Protein AF-A0A967WUD6-F1 (afdb_monomer_lite)

Sequence (126 aa):
MIEAFEEEVAKRGLADQVDILTTGCHGFCERGPVVVIKPQGIFYERMQVKDVASVVEETLVKGTVVEHLLYKDPGTGEKIVHEHDVPFYKLQQREILSMNGLIDPTSIDDYIAVGGYGALVKALYE

Foldseek 3Di:
DLVLLVVLCVVVVNVVPDDDADFDDPPPVVFPPWDADPPVQFIFTPDDSVCSNVCCCACVPVVHDDQVRFDQDPVPRDGDGHPCPPCVNVVDDCPVPPCTPPARPPDPVRCVVVVHCVVVCVVVPD

pLDDT: mean 94.87, std 2.39, range [86.06, 98.31]

Radius of gyration: 16.69 Å; chains: 1; bounding box: 32×38×50 Å

Secondary structure (DSSP, 8-state):
-HHHHHHHHHHTT-TTT---------S-GGG-S-EEETTTTEEE-S--GGGHHHIIIIIIII----TTTBEE-TTT--EE-BGGGSHHHHT---STTTTTTTS-TT-HHHHHHTTTTHHHHHHHH-

Structure (mmCIF, N/CA/C/O backbone):
data_AF-A0A967WUD6-F1
#
_entry.id   AF-A0A967WUD6-F1
#
loop_
_atom_site.group_PDB
_atom_site.id
_atom_site.type_symbol
_atom_site.label_atom_id
_atom_site.label_alt_id
_atom_site.label_comp_id
_atom_site.label_asym_id
_atom_site.label_entity_id
_atom_site.label_seq_id
_atom_site.pdbx_PDB_ins_code
_atom_site.Cartn_x
_atom_site.Cartn_y
_atom_site.Cartn_z
_atom_site.occupancy
_atom_site.B_iso_or_equiv
_atom_site.auth_seq_id
_atom_site.auth_comp_id
_atom_site.auth_asym_id
_atom_site.auth_atom_id
_atom_site.pdbx_PDB_model_num
ATOM 1 N N . MET A 1 1 ? 2.189 -7.493 10.960 1.00 90.00 1 MET A N 1
ATOM 2 C CA . MET A 1 1 ? 1.292 -6.593 10.195 1.00 90.00 1 MET A CA 1
ATOM 3 C C . MET A 1 1 ? 0.421 -7.416 9.271 1.00 90.00 1 MET A C 1
ATOM 5 O O . MET A 1 1 ? -0.778 -7.388 9.470 1.00 90.00 1 MET A O 1
ATOM 9 N N . ILE A 1 2 ? 1.015 -8.175 8.342 1.00 93.06 2 ILE A N 1
ATOM 10 C CA . ILE A 1 2 ? 0.295 -9.097 7.445 1.00 93.06 2 ILE A CA 1
ATOM 11 C C . ILE A 1 2 ? -0.569 -10.077 8.247 1.00 93.06 2 ILE A C 1
ATOM 13 O O . ILE A 1 2 ? -1.783 -10.033 8.118 1.00 93.06 2 ILE A O 1
ATOM 17 N N . GLU A 1 3 ? 0.034 -10.813 9.186 1.00 95.38 3 GLU A N 1
ATOM 18 C CA . GLU A 1 3 ? -0.684 -11.747 10.075 1.00 95.38 3 GLU A CA 1
ATOM 19 C C . GLU A 1 3 ? -1.888 -11.098 10.781 1.00 95.38 3 GLU A C 1
ATOM 21 O O . GLU A 1 3 ? -2.959 -11.680 10.870 1.00 95.38 3 GLU A O 1
ATOM 26 N N . ALA A 1 4 ? -1.752 -9.845 11.229 1.00 96.25 4 ALA A N 1
ATOM 27 C CA . ALA A 1 4 ? -2.846 -9.135 11.891 1.00 96.25 4 ALA A CA 1
ATOM 28 C C . ALA A 1 4 ? -3.995 -8.792 10.928 1.00 96.25 4 ALA A C 1
ATOM 30 O O . ALA A 1 4 ? -5.152 -8.769 11.342 1.00 96.25 4 ALA A O 1
ATOM 31 N N . PHE A 1 5 ? -3.690 -8.507 9.657 1.00 96.31 5 PHE A N 1
ATOM 32 C CA . PHE A 1 5 ? -4.718 -8.339 8.631 1.00 96.31 5 PHE A CA 1
ATOM 33 C C . PHE A 1 5 ? -5.392 -9.675 8.320 1.00 96.31 5 PHE A C 1
ATOM 35 O O . PHE A 1 5 ? -6.616 -9.717 8.272 1.00 96.31 5 PHE A O 1
ATOM 42 N N . GLU A 1 6 ? -4.623 -10.755 8.167 1.00 95.62 6 GLU A N 1
ATOM 43 C CA . GLU A 1 6 ? -5.152 -12.101 7.906 1.00 95.62 6 GLU A CA 1
ATOM 44 C C . GLU A 1 6 ? -6.099 -12.553 9.023 1.00 95.62 6 GLU A C 1
ATOM 46 O O . GLU A 1 6 ? -7.230 -12.960 8.753 1.00 95.62 6 GLU A O 1
ATOM 51 N N . GLU A 1 7 ? -5.681 -12.409 10.284 1.00 96.19 7 GLU A N 1
ATOM 52 C CA . GLU A 1 7 ? -6.496 -12.740 11.453 1.00 96.19 7 GLU A CA 1
ATOM 53 C C . GLU A 1 7 ? -7.795 -11.927 11.501 1.00 96.19 7 GLU A C 1
ATOM 55 O O . GLU A 1 7 ? -8.871 -12.488 11.717 1.00 96.19 7 GLU A O 1
ATOM 60 N N . GLU A 1 8 ? -7.727 -10.610 11.291 1.00 96.06 8 GLU A N 1
ATOM 61 C CA . GLU A 1 8 ? -8.903 -9.745 11.408 1.00 96.06 8 GLU A CA 1
ATOM 62 C C . GLU A 1 8 ? -9.874 -9.922 10.226 1.00 96.06 8 GLU A C 1
ATOM 64 O O . GLU A 1 8 ? -11.092 -9.926 10.428 1.00 96.06 8 GLU A O 1
ATOM 69 N N . VAL A 1 9 ? -9.362 -10.137 9.009 1.00 95.56 9 VAL A N 1
ATOM 70 C CA . VAL A 1 9 ? -10.163 -10.477 7.819 1.00 95.56 9 VAL A CA 1
ATOM 71 C C . VAL A 1 9 ? -10.863 -11.825 8.014 1.00 95.56 9 VAL A C 1
ATOM 73 O O . VAL A 1 9 ? -12.075 -11.922 7.797 1.00 95.56 9 VAL A O 1
ATOM 76 N N . ALA A 1 10 ? -10.148 -12.847 8.496 1.00 95.19 10 ALA A N 1
ATOM 77 C CA . ALA A 1 10 ? -10.719 -14.164 8.774 1.00 95.19 10 ALA A CA 1
ATOM 78 C C . ALA A 1 10 ? -11.791 -14.102 9.871 1.00 95.19 10 ALA A C 1
ATOM 80 O O . ALA A 1 10 ? -12.898 -14.617 9.700 1.00 95.19 10 ALA A O 1
ATOM 81 N N . LYS A 1 11 ? -11.509 -13.401 10.974 1.00 95.31 11 LYS A N 1
ATOM 82 C CA . LYS A 1 11 ? -12.437 -13.211 12.101 1.00 95.31 11 LYS A CA 1
ATOM 83 C C . LYS A 1 11 ? -13.756 -12.555 11.689 1.00 95.31 11 LYS A C 1
ATOM 85 O O . LYS A 1 11 ? -14.785 -12.802 12.317 1.00 95.31 11 LYS A O 1
ATOM 90 N N . ARG A 1 12 ? -13.735 -11.724 10.648 1.00 92.94 12 ARG A N 1
ATOM 91 C CA . ARG A 1 12 ? -14.910 -11.017 10.118 1.00 92.94 12 ARG A CA 1
ATOM 92 C C . ARG A 1 12 ? -15.587 -11.732 8.952 1.00 92.94 12 ARG A C 1
ATOM 94 O O . ARG A 1 12 ? -16.571 -11.214 8.434 1.00 92.94 12 ARG A O 1
ATOM 101 N N . GLY A 1 13 ? -15.088 -12.900 8.543 1.00 94.00 13 GLY A N 1
ATOM 102 C CA . GLY A 1 13 ? -15.633 -13.647 7.408 1.00 94.00 13 GLY A CA 1
ATOM 103 C C . GLY A 1 13 ? -15.439 -12.936 6.067 1.00 94.00 13 GLY A C 1
ATOM 104 O O . GLY A 1 13 ? -16.268 -13.076 5.174 1.00 94.00 13 GLY A O 1
ATOM 105 N N . LEU A 1 14 ? -14.371 -12.144 5.934 1.00 93.81 14 LEU A N 1
ATOM 106 C CA . LEU A 1 14 ? -14.053 -11.380 4.722 1.00 93.81 14 LEU A CA 1
ATOM 107 C C . LEU A 1 14 ? -13.016 -12.075 3.825 1.00 93.81 14 LEU A C 1
ATOM 109 O O . LEU A 1 14 ? -12.648 -11.520 2.795 1.00 93.81 14 LEU A O 1
ATOM 113 N N . ALA A 1 15 ? -12.558 -13.274 4.195 1.00 92.12 15 ALA A N 1
ATOM 114 C CA . ALA A 1 15 ? -11.487 -13.988 3.497 1.00 92.12 15 ALA A CA 1
ATOM 115 C C . ALA A 1 15 ? -11.801 -14.306 2.022 1.00 92.12 15 ALA A C 1
ATOM 117 O O . ALA A 1 15 ? -10.885 -14.366 1.218 1.00 92.12 15 ALA A O 1
ATOM 118 N N . ASP A 1 16 ? -13.080 -14.446 1.652 1.00 93.00 16 ASP A N 1
ATOM 119 C CA . ASP A 1 16 ? -13.492 -14.682 0.256 1.00 93.00 16 ASP A CA 1
ATOM 120 C C . ASP A 1 16 ? -13.655 -13.382 -0.562 1.00 93.00 16 ASP A C 1
ATOM 122 O O . ASP A 1 16 ? -13.978 -13.425 -1.748 1.00 93.00 16 ASP A O 1
ATOM 126 N N . GLN A 1 17 ? -13.517 -12.215 0.075 1.00 92.31 17 GLN A N 1
ATOM 127 C CA . GLN A 1 17 ? -13.778 -10.898 -0.525 1.00 92.31 17 GLN A CA 1
ATOM 128 C C . GLN A 1 17 ? -12.547 -9.988 -0.544 1.00 92.31 17 GLN A C 1
ATOM 130 O O . GLN A 1 17 ? -12.509 -9.030 -1.316 1.00 92.31 17 GLN A O 1
ATOM 135 N N . VAL A 1 18 ? -11.579 -10.241 0.338 1.00 94.38 18 VAL A N 1
ATOM 136 C CA . VAL A 1 18 ? -10.408 -9.393 0.542 1.00 94.38 18 VAL A CA 1
ATOM 137 C C . VAL A 1 18 ? -9.153 -10.240 0.429 1.00 94.38 18 VAL A C 1
ATOM 139 O O . VAL A 1 18 ? -8.885 -11.070 1.295 1.00 94.38 18 VAL A O 1
ATOM 142 N N . ASP A 1 19 ? -8.353 -9.936 -0.586 1.00 93.06 19 ASP A N 1
ATOM 143 C CA . ASP A 1 19 ? -6.996 -10.451 -0.712 1.00 93.06 19 ASP A CA 1
ATOM 144 C C . ASP A 1 19 ? -5.993 -9.509 -0.042 1.00 93.06 19 ASP A C 1
ATOM 146 O O . ASP A 1 19 ? -6.108 -8.279 -0.102 1.00 93.06 19 ASP A O 1
ATOM 150 N N . ILE A 1 20 ? -4.973 -10.096 0.583 1.00 94.75 20 ILE A N 1
ATOM 151 C CA . ILE A 1 20 ? -3.860 -9.369 1.194 1.00 94.75 20 ILE A CA 1
ATOM 152 C C . ILE A 1 20 ? -2.622 -9.616 0.339 1.00 94.75 20 ILE A C 1
ATOM 154 O O . ILE A 1 20 ? -2.006 -10.676 0.398 1.00 94.75 20 ILE A O 1
ATOM 158 N N . LEU A 1 21 ? -2.249 -8.615 -0.455 1.00 93.56 21 LEU A N 1
ATOM 159 C CA . LEU A 1 21 ? -1.077 -8.684 -1.318 1.00 93.56 21 LEU A CA 1
ATOM 160 C C . LEU A 1 21 ? 0.146 -8.100 -0.608 1.00 93.56 21 LEU A C 1
ATOM 162 O O . LEU A 1 21 ? 0.169 -6.918 -0.254 1.00 93.56 21 LEU A O 1
ATOM 166 N N . THR A 1 22 ? 1.191 -8.910 -0.440 1.00 92.75 22 THR A N 1
ATOM 167 C CA . THR A 1 22 ? 2.492 -8.410 0.017 1.00 92.75 22 THR A CA 1
ATOM 168 C C . THR A 1 22 ? 3.303 -7.964 -1.188 1.00 92.75 22 THR A C 1
ATOM 170 O O . THR A 1 22 ? 3.758 -8.777 -1.984 1.00 92.75 22 THR A O 1
ATOM 173 N N . THR A 1 23 ? 3.493 -6.657 -1.327 1.00 91.56 23 THR A N 1
ATOM 174 C CA . THR A 1 23 ? 4.198 -6.076 -2.472 1.00 91.56 23 THR A CA 1
ATOM 175 C C . THR A 1 23 ? 5.640 -5.706 -2.135 1.00 91.56 23 THR A C 1
ATOM 177 O O . THR A 1 23 ? 6.074 -5.700 -0.980 1.00 91.56 23 THR A O 1
ATOM 180 N N . GLY A 1 24 ? 6.391 -5.306 -3.164 1.00 86.06 24 GLY A N 1
ATOM 181 C CA . GLY A 1 24 ? 7.655 -4.594 -2.986 1.00 86.06 24 GLY A CA 1
ATOM 182 C C . GLY A 1 24 ? 7.488 -3.193 -2.372 1.00 86.06 24 GLY A C 1
ATOM 183 O O . GLY A 1 24 ? 6.384 -2.699 -2.140 1.00 86.06 24 GLY A O 1
ATOM 184 N N . CYS A 1 25 ? 8.617 -2.521 -2.134 1.00 86.88 25 CYS A N 1
ATOM 185 C CA . CYS A 1 25 ? 8.645 -1.170 -1.571 1.00 86.88 25 CYS A CA 1
ATOM 186 C C . CYS A 1 25 ? 8.038 -0.129 -2.531 1.00 86.88 25 CYS A C 1
ATOM 188 O O . CYS A 1 25 ? 8.411 -0.059 -3.703 1.00 86.88 25 CYS A O 1
ATOM 190 N N . HIS A 1 26 ? 7.177 0.752 -2.013 1.00 90.38 26 HIS A N 1
ATOM 191 C CA . HIS A 1 26 ? 6.605 1.865 -2.786 1.00 90.38 26 HIS A CA 1
ATOM 192 C C . HIS A 1 26 ? 7.584 3.046 -2.950 1.00 90.38 26 HIS A C 1
ATOM 194 O O . HIS A 1 26 ? 7.327 3.961 -3.722 1.00 90.38 26 HIS A O 1
ATOM 200 N N . GLY A 1 27 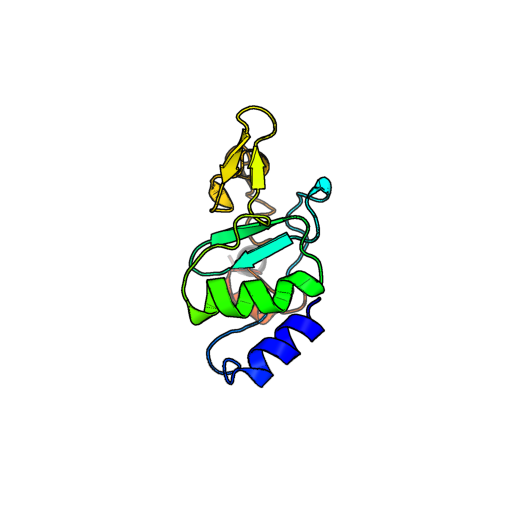? 8.716 3.043 -2.239 1.00 90.50 27 GLY A N 1
ATOM 201 C CA . GLY A 1 27 ? 9.756 4.076 -2.311 1.00 90.50 27 GLY A CA 1
ATOM 202 C C . GLY A 1 27 ? 9.619 5.198 -1.278 1.00 90.50 27 GLY A C 1
ATOM 203 O O . GLY A 1 27 ? 10.596 5.895 -1.015 1.00 90.50 27 GLY A O 1
ATOM 204 N N . PHE A 1 28 ? 8.462 5.346 -0.623 1.00 93.19 28 PHE A N 1
ATOM 205 C CA . PHE A 1 28 ? 8.250 6.377 0.398 1.00 93.19 28 PHE A CA 1
ATOM 206 C C . PHE A 1 28 ? 8.622 5.898 1.815 1.00 93.19 28 PHE A C 1
ATOM 208 O O . PHE A 1 28 ? 7.797 5.864 2.728 1.00 93.19 28 PHE A O 1
ATOM 215 N N . CYS A 1 29 ? 9.885 5.510 2.005 1.00 91.62 29 CYS A N 1
ATOM 216 C CA . CYS A 1 29 ? 10.355 4.840 3.225 1.00 91.62 29 CYS A CA 1
ATOM 217 C C . CYS A 1 29 ? 10.115 5.640 4.520 1.00 91.62 29 CYS A C 1
ATOM 219 O O . CYS A 1 29 ? 9.803 5.050 5.549 1.00 91.62 29 CYS A O 1
ATOM 221 N N . GLU A 1 30 ? 10.205 6.973 4.477 1.00 93.00 30 GLU A N 1
ATOM 222 C CA . GLU A 1 30 ? 9.982 7.852 5.643 1.00 93.00 30 GLU A CA 1
ATOM 223 C C . GLU A 1 30 ? 8.545 7.774 6.203 1.00 93.00 30 GLU A C 1
ATOM 225 O O . GLU A 1 30 ? 8.276 8.128 7.356 1.00 93.00 30 GLU A O 1
ATOM 230 N N . ARG A 1 31 ? 7.602 7.315 5.376 1.00 94.62 31 ARG A N 1
ATOM 231 C CA . ARG A 1 31 ? 6.183 7.160 5.718 1.00 94.62 31 ARG A CA 1
ATOM 232 C C . ARG A 1 31 ? 5.775 5.702 5.916 1.00 94.62 31 ARG A C 1
ATOM 234 O O . ARG A 1 31 ? 4.605 5.423 6.159 1.00 94.62 31 ARG A O 1
ATOM 241 N N . GLY A 1 32 ? 6.736 4.780 5.875 1.00 91.56 32 GLY A N 1
ATOM 242 C CA . GLY A 1 32 ? 6.506 3.370 6.160 1.00 91.56 32 GLY A CA 1
ATOM 243 C C . GLY A 1 32 ? 6.126 3.096 7.626 1.00 91.56 32 GLY A C 1
ATOM 244 O O . GLY A 1 32 ? 6.498 3.870 8.513 1.00 91.56 32 GLY A O 1
ATOM 245 N N . PRO A 1 33 ? 5.437 1.975 7.911 1.00 94.19 33 PRO A N 1
ATOM 246 C CA . PRO A 1 33 ? 4.821 1.046 6.956 1.00 94.19 33 PRO A CA 1
ATOM 247 C C . PRO A 1 33 ? 3.650 1.687 6.197 1.00 94.19 33 PRO A C 1
ATOM 249 O O . PRO A 1 33 ? 2.855 2.409 6.796 1.00 94.19 33 PRO A O 1
ATOM 252 N N . VAL A 1 34 ? 3.557 1.419 4.891 1.00 94.88 34 VAL A N 1
ATOM 253 C CA . VAL A 1 34 ? 2.478 1.920 4.024 1.00 94.88 34 VAL A CA 1
ATOM 254 C C . VAL A 1 34 ? 1.520 0.792 3.662 1.00 94.88 34 VAL A C 1
ATOM 256 O O . VAL A 1 34 ? 1.957 -0.341 3.467 1.00 94.88 34 VAL A O 1
ATOM 259 N N . VAL A 1 35 ? 0.231 1.107 3.564 1.00 96.25 35 VAL A N 1
ATOM 260 C CA . VAL A 1 35 ? -0.814 0.189 3.091 1.00 96.25 35 VAL A CA 1
ATOM 261 C C . VAL A 1 35 ? -1.688 0.931 2.091 1.00 96.25 35 VAL A C 1
ATOM 263 O O . VAL A 1 35 ? -2.067 2.078 2.329 1.00 96.25 35 VAL A O 1
ATOM 266 N N . VAL A 1 36 ? -2.008 0.276 0.974 1.00 96.38 36 VAL A N 1
ATOM 267 C CA . VAL A 1 36 ? -2.893 0.824 -0.057 1.00 96.38 36 VAL A CA 1
ATOM 268 C C . VAL A 1 36 ? -4.112 -0.072 -0.208 1.00 96.38 36 VAL A C 1
ATOM 270 O O . VAL A 1 36 ? -3.972 -1.256 -0.496 1.00 96.38 36 VAL A O 1
ATOM 273 N N . ILE A 1 37 ? -5.309 0.491 -0.048 1.00 96.62 37 ILE A N 1
ATOM 274 C CA . ILE A 1 37 ? -6.561 -0.242 -0.267 1.00 96.62 37 ILE A CA 1
ATOM 275 C C . ILE A 1 37 ? -6.950 -0.125 -1.738 1.00 96.62 37 ILE A C 1
ATOM 277 O O . ILE A 1 37 ? -7.177 0.979 -2.240 1.00 96.62 37 ILE A O 1
ATOM 281 N N . LYS A 1 38 ? -7.020 -1.256 -2.443 1.00 94.38 38 LYS A N 1
ATOM 282 C CA . LYS A 1 38 ? -7.462 -1.342 -3.841 1.00 94.38 38 LYS A CA 1
ATOM 283 C C . LYS A 1 38 ? -8.919 -1.836 -3.907 1.00 94.38 38 LYS A C 1
ATOM 285 O O . LYS A 1 38 ? -9.318 -2.612 -3.043 1.00 94.38 38 LYS A O 1
ATOM 290 N N . PRO A 1 39 ? -9.698 -1.427 -4.928 1.00 93.69 39 PRO A N 1
ATOM 291 C CA . PRO A 1 39 ? -9.326 -0.558 -6.054 1.00 93.69 39 PRO A CA 1
ATOM 292 C C . PRO A 1 39 ? -9.375 0.952 -5.756 1.00 93.69 39 PRO A C 1
ATOM 294 O O . PRO A 1 39 ? -8.959 1.741 -6.599 1.00 93.69 39 PRO A O 1
ATOM 297 N N . GLN A 1 40 ? -9.849 1.370 -4.579 1.00 94.50 40 GLN A N 1
ATOM 298 C CA . GLN A 1 40 ? -10.086 2.778 -4.226 1.00 94.50 40 GLN A CA 1
ATOM 299 C C . GLN A 1 40 ? -8.806 3.631 -4.232 1.00 94.50 40 GLN A C 1
ATOM 301 O O . GLN A 1 40 ? -8.870 4.842 -4.408 1.00 94.50 40 GLN A O 1
ATOM 306 N N . GLY A 1 41 ? -7.638 3.016 -4.039 1.00 95.75 41 GLY A N 1
ATOM 307 C CA . GLY A 1 41 ? -6.348 3.699 -3.995 1.00 95.75 41 GLY A CA 1
ATOM 308 C C . GLY A 1 41 ? -6.112 4.483 -2.704 1.00 95.75 41 GLY A C 1
ATOM 309 O O . GLY A 1 41 ? -5.307 5.411 -2.722 1.00 95.75 41 GLY A O 1
ATOM 310 N N . ILE A 1 42 ? -6.805 4.138 -1.611 1.00 97.94 42 ILE A N 1
ATOM 311 C CA . ILE A 1 42 ? -6.659 4.814 -0.313 1.00 97.94 42 ILE A CA 1
ATOM 312 C C . ILE A 1 42 ? -5.267 4.517 0.241 1.00 97.94 42 ILE A C 1
ATOM 314 O O . ILE A 1 42 ? -4.901 3.351 0.366 1.00 97.94 42 ILE A O 1
ATOM 318 N N . PHE A 1 43 ? -4.512 5.560 0.574 1.00 97.75 43 PHE A N 1
ATOM 319 C CA . PHE A 1 43 ? -3.139 5.488 1.055 1.00 97.75 43 PHE A CA 1
ATOM 320 C C . PHE A 1 43 ? -3.071 5.744 2.561 1.00 97.75 43 PHE A C 1
ATOM 322 O O . PHE A 1 43 ? -3.362 6.846 3.031 1.00 97.75 43 PHE A O 1
ATOM 329 N N . TYR A 1 44 ? -2.635 4.730 3.306 1.00 97.62 44 TYR A N 1
ATOM 330 C CA . TYR A 1 44 ? -2.345 4.832 4.729 1.00 97.62 44 TYR A CA 1
ATOM 331 C C . TYR A 1 44 ? -0.843 4.811 4.981 1.00 97.62 44 TYR A C 1
ATOM 333 O O . TYR A 1 44 ? -0.125 3.943 4.480 1.00 97.62 44 TYR A O 1
ATOM 341 N N . GLU A 1 45 ? -0.375 5.759 5.790 1.00 96.06 45 GLU A N 1
ATOM 342 C CA . GLU A 1 45 ? 1.018 5.861 6.211 1.00 96.06 45 GLU A CA 1
ATOM 343 C C . GLU A 1 45 ? 1.209 5.517 7.685 1.00 96.06 45 GLU A C 1
ATOM 345 O O . GLU A 1 45 ? 0.295 5.635 8.502 1.00 96.06 45 GLU A O 1
ATOM 350 N N . ARG A 1 46 ? 2.442 5.126 8.029 1.00 95.69 46 ARG A N 1
ATOM 351 C CA . ARG A 1 46 ? 2.888 4.853 9.403 1.00 95.69 46 ARG A CA 1
ATOM 352 C C . ARG A 1 46 ? 1.958 3.899 10.158 1.00 95.69 46 ARG A C 1
ATOM 354 O O . ARG A 1 46 ? 1.800 4.028 11.374 1.00 95.69 46 ARG A O 1
ATOM 361 N N . MET A 1 47 ? 1.366 2.933 9.451 1.00 96.31 47 MET A N 1
ATOM 362 C CA . MET A 1 47 ? 0.451 1.972 10.059 1.00 96.31 47 MET A CA 1
ATOM 363 C C . MET A 1 47 ? 1.145 1.199 11.178 1.00 96.31 47 MET A C 1
ATOM 365 O O . MET A 1 47 ? 2.272 0.717 11.029 1.00 96.31 47 MET A O 1
ATOM 369 N N . GLN A 1 48 ? 0.434 1.024 12.289 1.00 96.81 48 GLN A N 1
ATOM 370 C CA . GLN A 1 48 ? 0.828 0.132 13.371 1.00 96.81 48 GLN A CA 1
ATOM 371 C C . GLN A 1 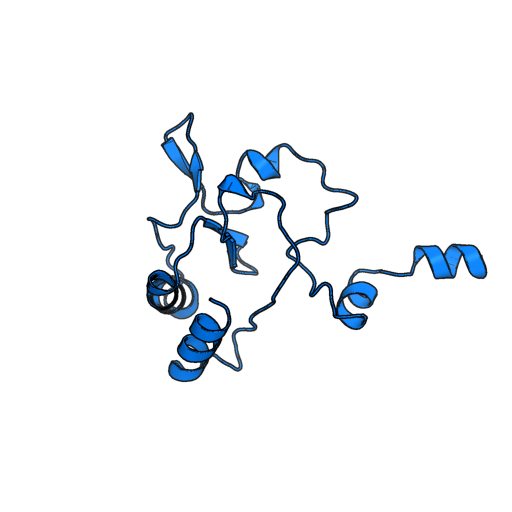48 ? -0.145 -1.044 13.454 1.00 96.81 48 GLN A C 1
ATOM 373 O O . GLN A 1 48 ? -1.279 -0.978 12.990 1.00 96.81 48 GLN A O 1
ATOM 378 N N . VAL A 1 49 ? 0.288 -2.139 14.081 1.00 97.06 49 VAL A N 1
ATOM 379 C CA . VAL A 1 49 ? -0.538 -3.356 14.203 1.00 97.06 49 VAL A CA 1
ATOM 380 C C . VAL A 1 49 ? -1.870 -3.070 14.908 1.00 97.06 49 VAL A C 1
ATOM 382 O O . VAL A 1 49 ? -2.897 -3.622 14.536 1.00 97.06 49 VAL A O 1
ATOM 385 N N . LYS A 1 50 ? -1.880 -2.141 15.873 1.00 96.62 50 LYS A N 1
ATOM 386 C CA . LYS A 1 50 ? -3.099 -1.713 16.580 1.00 96.62 50 LYS A CA 1
ATOM 387 C C . LYS A 1 50 ? -4.138 -1.037 15.675 1.00 96.62 50 LYS A C 1
ATOM 389 O O . LYS A 1 50 ? -5.306 -0.996 16.040 1.00 96.62 50 LYS A O 1
ATOM 394 N N . ASP A 1 51 ? -3.718 -0.480 14.539 1.00 97.31 51 ASP A N 1
ATOM 395 C CA . ASP A 1 51 ? -4.599 0.248 13.625 1.00 97.31 51 ASP A CA 1
ATOM 396 C C . ASP A 1 51 ? -5.327 -0.692 12.652 1.00 97.31 51 ASP A C 1
ATOM 398 O O . ASP A 1 51 ? -6.322 -0.296 12.049 1.00 97.31 51 ASP A O 1
ATOM 402 N N . VAL A 1 52 ? -4.865 -1.941 12.518 1.00 97.12 52 VAL A N 1
ATOM 403 C CA . VAL A 1 52 ? -5.402 -2.928 11.568 1.0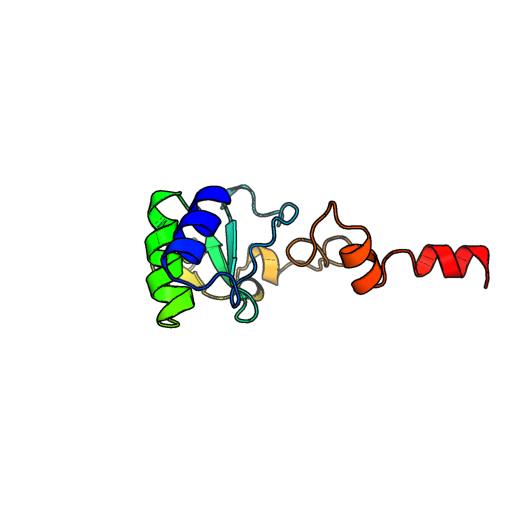0 97.12 52 VAL A CA 1
ATOM 404 C C . VAL A 1 52 ? -6.895 -3.162 11.783 1.00 97.12 52 VAL A C 1
ATOM 406 O O . VAL A 1 52 ? -7.666 -3.065 10.833 1.00 97.12 52 VAL A O 1
ATOM 409 N N . ALA A 1 53 ? -7.323 -3.381 13.030 1.00 96.50 53 ALA A N 1
ATOM 410 C CA . ALA A 1 53 ? -8.735 -3.596 13.348 1.00 96.50 53 ALA A CA 1
ATOM 411 C C . ALA A 1 53 ? -9.621 -2.418 12.912 1.00 96.50 53 ALA A C 1
ATOM 413 O O . ALA A 1 53 ? -10.703 -2.626 12.363 1.00 96.50 53 ALA A O 1
ATOM 414 N N . SER A 1 54 ? -9.137 -1.187 13.100 1.00 96.44 54 SER A N 1
ATOM 415 C CA . SER A 1 54 ? -9.839 0.023 12.670 1.00 96.44 54 SER A CA 1
ATOM 416 C C . SER A 1 54 ? -9.895 0.140 11.149 1.00 96.44 54 SER A C 1
ATOM 418 O O . SER A 1 54 ? -10.935 0.508 10.620 1.00 96.44 54 SER A O 1
ATOM 420 N N . VAL A 1 55 ? -8.815 -0.194 10.434 1.00 97.31 55 VAL A N 1
ATOM 421 C CA . VAL A 1 55 ? -8.797 -0.170 8.960 1.00 97.31 55 VAL A CA 1
ATOM 422 C C . VAL A 1 55 ? -9.765 -1.200 8.379 1.00 97.31 55 VAL A C 1
ATOM 424 O O . VAL A 1 55 ? -10.510 -0.881 7.455 1.00 97.31 55 VAL A O 1
ATOM 427 N N . VAL A 1 56 ? -9.804 -2.414 8.929 1.00 96.56 56 VAL A N 1
ATOM 428 C CA . VAL A 1 56 ? -10.736 -3.446 8.459 1.00 96.56 56 VAL A CA 1
ATOM 429 C C . VAL A 1 56 ? -12.190 -3.046 8.749 1.00 96.56 56 VAL A C 1
ATOM 431 O O . VAL A 1 56 ? -13.036 -3.135 7.864 1.00 96.56 56 VAL A O 1
ATOM 434 N N . GLU A 1 57 ? -12.496 -2.549 9.950 1.00 96.19 57 GLU A N 1
ATOM 435 C CA . GLU A 1 57 ? -13.845 -2.081 10.307 1.00 96.19 57 GLU A CA 1
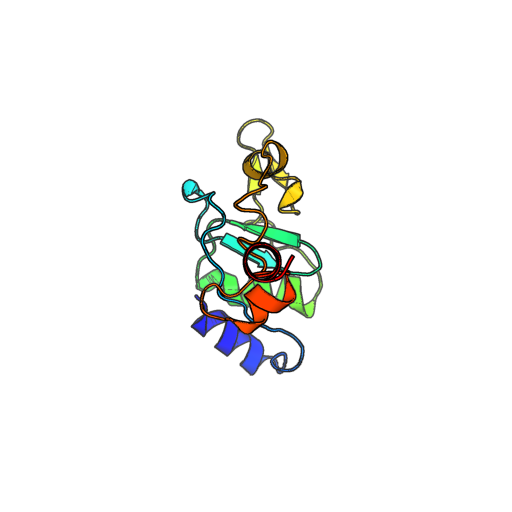ATOM 436 C C . GLU A 1 57 ? -14.291 -0.869 9.480 1.00 96.19 57 GLU A C 1
ATOM 438 O O . GLU A 1 57 ? -15.336 -0.891 8.835 1.00 96.19 57 GLU A O 1
ATOM 443 N N . GLU A 1 58 ? -13.533 0.221 9.533 1.00 96.56 58 GLU A N 1
ATOM 444 C CA . GLU A 1 58 ? -13.950 1.488 8.941 1.00 96.56 58 GLU A CA 1
ATOM 445 C C . GLU A 1 58 ? -13.828 1.422 7.421 1.00 96.56 58 GLU A C 1
ATOM 447 O O . GLU A 1 58 ? -14.787 1.672 6.697 1.00 96.56 58 GLU A O 1
ATOM 452 N N . THR A 1 59 ? -12.680 0.994 6.903 1.00 96.56 59 THR A N 1
ATOM 453 C CA . THR A 1 59 ? -12.430 1.083 5.463 1.00 96.56 59 THR A CA 1
ATOM 454 C C . THR A 1 59 ? -12.988 -0.091 4.686 1.00 96.56 59 THR A C 1
ATOM 456 O O . THR A 1 59 ? -13.657 0.138 3.681 1.00 96.56 59 THR A O 1
ATOM 459 N N . LEU A 1 60 ? -12.756 -1.329 5.130 1.00 94.75 60 LEU A N 1
ATOM 460 C CA . LEU A 1 60 ? -13.201 -2.498 4.362 1.00 94.75 60 LEU A CA 1
ATOM 461 C C . LEU A 1 60 ? -14.693 -2.793 4.557 1.00 94.75 60 LEU A C 1
ATOM 463 O O . LEU A 1 60 ? -15.357 -3.164 3.594 1.00 94.75 60 LEU A O 1
ATOM 467 N N . VAL A 1 61 ? -15.238 -2.600 5.765 1.00 94.00 61 VAL A N 1
ATOM 468 C CA . VAL A 1 61 ? -16.660 -2.886 6.044 1.00 94.00 61 VAL A CA 1
ATOM 469 C C . VAL A 1 61 ? -17.559 -1.665 5.834 1.00 94.00 61 VAL A C 1
ATOM 471 O O . VAL A 1 61 ? -18.599 -1.789 5.189 1.00 94.00 61 VAL A O 1
ATOM 474 N N . LYS A 1 62 ? -17.201 -0.486 6.367 1.00 95.00 62 LYS A N 1
ATOM 475 C CA . LYS A 1 62 ? -18.067 0.714 6.290 1.00 95.00 62 LYS A CA 1
ATOM 476 C C . LYS A 1 62 ? -17.797 1.607 5.079 1.00 95.00 62 LYS A C 1
ATOM 478 O O . LYS A 1 62 ? -18.633 2.451 4.763 1.00 95.00 62 LYS A O 1
ATOM 483 N N . GLY A 1 63 ? -16.653 1.448 4.412 1.00 94.00 63 GLY A N 1
ATOM 484 C CA . GLY A 1 63 ? -16.233 2.321 3.314 1.00 94.00 63 GLY A CA 1
ATOM 485 C C . GLY A 1 63 ? -15.789 3.720 3.762 1.00 94.00 63 GLY A C 1
ATOM 486 O O . GLY A 1 63 ? -15.771 4.643 2.949 1.00 94.00 63 GLY A O 1
ATOM 487 N N . THR A 1 64 ? -15.448 3.901 5.041 1.00 96.81 64 THR A N 1
ATOM 488 C CA . THR A 1 64 ? -14.961 5.158 5.626 1.00 96.81 64 THR A CA 1
ATOM 489 C C . THR A 1 64 ? -13.438 5.152 5.786 1.00 96.81 64 THR A C 1
ATOM 491 O O . THR A 1 64 ? -12.798 4.121 6.002 1.00 96.81 64 THR A O 1
ATOM 494 N N . VAL A 1 65 ? -12.817 6.327 5.668 1.00 97.00 65 VAL A N 1
ATOM 495 C CA . VAL A 1 65 ? -11.361 6.468 5.821 1.00 97.00 65 VAL A CA 1
ATOM 496 C C . VAL A 1 65 ? -10.955 6.616 7.286 1.00 97.00 65 VAL A C 1
ATOM 498 O O . VAL A 1 65 ? -11.636 7.268 8.078 1.00 97.00 65 VAL A O 1
ATOM 501 N N . VAL A 1 66 ? -9.802 6.053 7.645 1.00 97.38 66 VAL A N 1
ATOM 502 C CA . VAL A 1 66 ? -9.200 6.225 8.970 1.00 97.38 66 VAL A CA 1
ATOM 503 C C . VAL A 1 66 ? -8.345 7.491 8.973 1.00 97.38 66 VAL A C 1
ATOM 505 O O . VAL A 1 66 ? -7.177 7.510 8.591 1.00 97.38 66 VAL A O 1
ATOM 508 N N . GLU A 1 67 ? -8.959 8.576 9.427 1.00 96.19 67 GLU A N 1
ATOM 509 C CA . GLU A 1 67 ? -8.454 9.948 9.351 1.00 96.19 67 GLU A CA 1
ATOM 510 C C . GLU A 1 67 ? -7.038 10.188 9.903 1.00 96.19 67 GLU A C 1
ATOM 512 O O . GLU A 1 67 ? -6.350 11.092 9.425 1.00 96.19 67 GLU A O 1
ATOM 517 N N . HIS A 1 68 ? -6.591 9.465 10.936 1.00 95.88 68 HIS A N 1
ATOM 518 C CA . HIS A 1 68 ? -5.250 9.666 11.513 1.00 95.88 68 HIS A CA 1
ATOM 519 C C . HIS A 1 68 ? -4.137 8.941 10.754 1.00 95.88 68 HIS A C 1
ATOM 521 O O . HIS A 1 68 ? -2.970 9.230 11.005 1.00 95.88 68 HIS A O 1
ATOM 527 N N . LEU A 1 69 ? -4.493 8.023 9.852 1.00 97.69 69 LEU A N 1
ATOM 528 C CA . LEU A 1 69 ? -3.555 7.263 9.022 1.00 97.69 69 LEU A CA 1
ATOM 529 C C . LEU A 1 69 ? -3.346 7.887 7.639 1.00 97.69 69 LEU A C 1
ATOM 531 O O . LEU A 1 69 ? -2.464 7.452 6.902 1.00 97.69 69 LEU A O 1
ATOM 535 N N . LEU A 1 70 ? -4.162 8.876 7.265 1.00 97.81 70 LEU A N 1
ATOM 536 C CA . LEU A 1 70 ? -4.022 9.578 5.994 1.00 97.81 70 LEU A CA 1
ATOM 537 C C . LEU A 1 70 ? -2.722 10.381 5.951 1.00 97.81 70 LEU A C 1
ATOM 539 O O . LEU A 1 70 ? -2.315 10.985 6.949 1.00 97.81 70 LEU A O 1
ATOM 543 N N . TYR A 1 71 ? -2.114 10.451 4.766 1.00 97.44 71 TYR A N 1
ATOM 544 C CA . TYR A 1 71 ? -0.969 11.325 4.537 1.00 97.44 71 TYR A CA 1
ATOM 545 C C . TYR A 1 71 ? -1.363 12.770 4.828 1.00 97.44 71 TYR A C 1
ATOM 547 O O . TYR A 1 71 ? -2.330 13.281 4.263 1.00 97.44 71 TYR A O 1
ATOM 555 N N . LYS A 1 72 ? -0.590 13.439 5.682 1.00 96.69 72 LYS A N 1
ATOM 556 C CA . LYS A 1 72 ? -0.723 14.875 5.920 1.00 96.69 72 LYS A CA 1
ATOM 557 C C . LYS A 1 72 ? 0.407 15.614 5.221 1.00 96.69 72 LYS A C 1
ATOM 559 O O . LYS A 1 72 ? 1.574 15.435 5.586 1.00 96.69 72 LYS A O 1
ATOM 564 N N . ASP A 1 73 ? 0.050 16.467 4.268 1.00 94.38 73 ASP A N 1
ATOM 565 C CA . ASP A 1 73 ? 1.004 17.321 3.574 1.00 94.38 73 ASP A CA 1
ATOM 566 C C . ASP A 1 73 ? 1.688 18.256 4.590 1.00 94.38 73 ASP A C 1
ATOM 568 O O . ASP A 1 73 ? 1.006 18.966 5.337 1.00 94.38 73 ASP A O 1
ATOM 572 N N . PRO A 1 74 ? 3.028 18.245 4.692 1.00 91.50 74 PRO A N 1
ATOM 573 C CA . PRO A 1 74 ? 3.738 19.055 5.675 1.00 91.50 74 PRO A CA 1
ATOM 574 C C . PRO A 1 74 ? 3.735 20.555 5.343 1.00 91.50 74 PRO A C 1
ATOM 576 O O . PRO A 1 74 ? 3.940 21.363 6.247 1.00 91.50 74 PRO A O 1
ATOM 579 N N . GLY A 1 75 ? 3.529 20.933 4.079 1.00 92.44 75 GLY A N 1
ATOM 580 C CA . GLY A 1 75 ? 3.474 22.319 3.621 1.00 92.44 75 GLY A CA 1
ATOM 581 C C . GLY A 1 75 ? 2.082 22.938 3.744 1.00 92.44 75 GLY A C 1
ATOM 582 O O . GLY A 1 75 ? 1.970 24.082 4.179 1.00 92.44 75 GLY A O 1
ATOM 583 N N . THR A 1 76 ? 1.025 22.198 3.395 1.00 94.12 76 THR A N 1
ATOM 584 C CA . THR A 1 76 ? -0.363 22.710 3.422 1.00 94.12 76 THR A CA 1
ATOM 585 C C . THR A 1 76 ? -1.144 22.283 4.664 1.00 94.12 76 THR A C 1
ATOM 587 O O . THR A 1 76 ? -2.091 22.954 5.069 1.00 94.12 76 THR A O 1
ATOM 590 N N . GLY A 1 77 ? -0.753 21.178 5.301 1.00 93.94 77 GLY A N 1
ATOM 591 C CA . GLY A 1 77 ? -1.489 20.566 6.404 1.00 93.94 77 GLY A CA 1
ATOM 592 C C . GLY A 1 77 ? -2.726 19.774 5.971 1.00 93.94 77 GLY A C 1
ATOM 593 O O . GLY A 1 77 ? -3.417 19.238 6.843 1.00 93.94 77 GLY A O 1
ATOM 594 N N . GLU A 1 78 ? -3.001 19.689 4.669 1.00 95.31 78 GLU A N 1
ATOM 595 C CA . GLU A 1 78 ? -4.128 18.943 4.113 1.00 95.31 78 GLU A CA 1
ATOM 596 C C . GLU A 1 78 ? -3.910 17.436 4.233 1.00 95.31 78 GLU A C 1
ATOM 598 O O . GLU A 1 78 ? -2.781 16.940 4.181 1.00 95.31 78 GLU A O 1
ATOM 603 N N . LYS A 1 79 ? -5.011 16.700 4.398 1.00 96.88 79 LYS A N 1
ATOM 604 C CA . LYS A 1 79 ? -4.996 15.239 4.377 1.00 96.88 79 LYS A CA 1
ATOM 605 C C . LYS A 1 79 ? -5.296 14.738 2.977 1.00 96.88 79 LYS A C 1
ATOM 607 O O . LYS A 1 79 ? -6.268 15.167 2.362 1.00 96.88 79 LYS A O 1
ATOM 612 N N . ILE A 1 80 ? -4.485 13.802 2.511 1.00 97.62 80 ILE A N 1
ATOM 613 C CA . ILE A 1 80 ? -4.592 13.212 1.184 1.00 97.62 80 ILE A CA 1
ATOM 614 C C . ILE A 1 80 ? -5.028 11.761 1.334 1.00 97.62 80 ILE A C 1
ATOM 616 O O . ILE A 1 80 ? -4.407 10.986 2.060 1.00 97.62 80 ILE A O 1
ATOM 620 N N . VAL A 1 81 ? -6.116 11.420 0.643 1.00 98.00 81 VAL A N 1
ATOM 621 C CA . VAL A 1 81 ? -6.719 10.085 0.690 1.00 98.00 81 VAL A CA 1
ATOM 622 C C . VAL A 1 81 ? -6.065 9.147 -0.311 1.00 98.00 81 VAL A C 1
ATOM 624 O O . VAL A 1 81 ? -5.750 8.018 0.042 1.00 98.00 81 VAL A O 1
ATOM 627 N N . HIS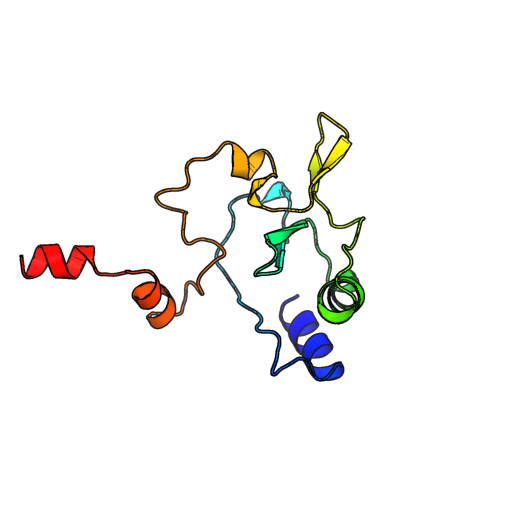 A 1 82 ? -5.863 9.590 -1.552 1.00 97.88 82 HIS A N 1
ATOM 628 C CA . HIS A 1 82 ? -5.442 8.699 -2.628 1.00 97.88 82 HIS A CA 1
ATOM 629 C C . HIS A 1 82 ? -3.929 8.710 -2.841 1.00 97.88 82 HIS A C 1
ATOM 631 O O . HIS A 1 82 ? -3.304 9.768 -2.869 1.00 97.88 82 HIS A O 1
ATOM 637 N N . GLU A 1 83 ? -3.349 7.531 -3.084 1.00 95.81 83 GLU A N 1
ATOM 638 C CA . GLU A 1 83 ? -1.910 7.355 -3.332 1.00 95.81 83 GLU A CA 1
ATOM 639 C C . GLU A 1 83 ? -1.397 8.279 -4.448 1.00 95.81 83 GLU A C 1
ATOM 641 O O . GLU A 1 83 ? -0.378 8.945 -4.287 1.00 95.81 83 GLU A O 1
ATOM 646 N N . HIS A 1 84 ? -2.124 8.376 -5.563 1.00 94.81 84 HIS A N 1
ATOM 647 C CA . HIS A 1 84 ? -1.701 9.166 -6.722 1.00 94.81 84 HIS A CA 1
ATOM 648 C C . HIS A 1 84 ? -1.708 10.686 -6.482 1.00 94.81 84 HIS A C 1
ATOM 650 O O . HIS A 1 84 ? -1.068 11.421 -7.233 1.00 94.81 84 HIS A O 1
ATOM 656 N N . ASP A 1 85 ? -2.407 11.159 -5.446 1.00 96.56 85 ASP A N 1
ATOM 657 C CA . ASP A 1 85 ? -2.470 12.576 -5.085 1.00 96.56 85 ASP A CA 1
ATOM 658 C C . ASP A 1 85 ? -1.342 12.998 -4.139 1.00 96.56 85 ASP A C 1
ATOM 660 O O . ASP A 1 85 ? -1.028 14.187 -4.050 1.00 96.56 85 ASP A O 1
ATOM 664 N N . VAL A 1 86 ? -0.702 12.043 -3.453 1.00 96.38 86 VAL A N 1
ATOM 665 C CA . VAL A 1 86 ? 0.407 12.325 -2.536 1.00 96.38 86 VAL A CA 1
ATOM 666 C C . VAL A 1 86 ? 1.554 12.959 -3.334 1.00 96.38 86 VAL A C 1
ATOM 668 O O . VAL A 1 86 ? 2.035 12.327 -4.279 1.00 96.38 86 VAL A O 1
ATOM 671 N N . PRO A 1 87 ? 2.056 14.158 -2.966 1.00 95.75 87 PRO A N 1
ATOM 672 C CA . PRO A 1 87 ? 3.057 14.887 -3.750 1.00 95.75 87 PRO A CA 1
ATOM 673 C C . PRO A 1 87 ? 4.294 14.061 -4.092 1.00 95.75 87 PRO A C 1
ATOM 675 O O . PRO A 1 87 ? 4.831 14.180 -5.192 1.00 95.75 87 PRO A O 1
ATOM 678 N N . PHE A 1 88 ? 4.711 13.186 -3.170 1.00 95.12 88 PHE A N 1
ATOM 679 C CA . PHE A 1 88 ? 5.811 12.257 -3.395 1.00 95.12 88 PHE A CA 1
ATOM 680 C C . PHE A 1 88 ? 5.586 11.404 -4.647 1.00 95.12 88 PHE A C 1
ATOM 682 O O . PHE A 1 88 ? 6.488 11.333 -5.469 1.00 95.12 88 PHE A O 1
ATOM 689 N N . TYR A 1 89 ? 4.406 10.804 -4.831 1.00 95.06 89 TYR A N 1
ATOM 690 C CA . TYR A 1 89 ? 4.103 9.970 -5.999 1.00 95.06 89 TYR A CA 1
ATOM 691 C C . TYR A 1 89 ? 3.649 10.791 -7.207 1.00 95.06 89 TYR A C 1
ATOM 693 O O . TYR A 1 89 ? 4.087 10.523 -8.323 1.00 95.06 89 TYR A O 1
ATOM 701 N N . LYS A 1 90 ? 2.818 11.815 -6.987 1.00 95.62 90 LYS A N 1
ATOM 702 C CA . LYS A 1 90 ? 2.225 12.665 -8.031 1.00 95.62 90 LYS A CA 1
ATOM 703 C C . LYS A 1 90 ? 3.256 13.335 -8.938 1.00 95.62 90 LYS A C 1
ATOM 705 O O . LYS A 1 90 ? 2.993 13.566 -10.114 1.00 95.62 90 LYS A O 1
ATOM 710 N N . LEU A 1 91 ? 4.418 13.676 -8.386 1.00 95.12 91 LEU A N 1
ATOM 711 C CA . LEU A 1 91 ? 5.485 14.381 -9.097 1.00 95.12 91 LEU A CA 1
ATOM 712 C C . LEU A 1 91 ? 6.500 13.438 -9.765 1.00 95.12 91 LEU A C 1
ATOM 714 O O . LEU A 1 91 ? 7.501 13.909 -10.302 1.00 95.12 91 LEU A O 1
ATOM 718 N N . GLN A 1 92 ? 6.272 12.121 -9.734 1.00 94.81 92 GLN A N 1
ATOM 719 C CA . GLN A 1 92 ? 7.182 11.123 -10.296 1.00 94.81 92 GLN A CA 1
ATOM 720 C C . GLN A 1 92 ? 6.632 10.500 -11.581 1.00 94.81 92 GLN A C 1
ATOM 722 O O . GLN A 1 92 ? 5.468 10.120 -11.663 1.00 94.81 92 GLN A O 1
ATOM 727 N N . GLN A 1 93 ? 7.518 10.287 -12.556 1.00 94.06 93 GLN A N 1
ATOM 728 C CA . GLN A 1 93 ? 7.291 9.348 -13.654 1.00 94.06 93 GLN A CA 1
ATOM 729 C C . GLN A 1 93 ? 7.904 8.000 -13.277 1.00 94.06 93 GLN A C 1
ATOM 731 O O . GLN A 1 93 ? 9.124 7.838 -13.245 1.00 94.06 93 GLN A O 1
ATOM 736 N N . ARG A 1 94 ? 7.055 7.028 -12.942 1.00 91.31 94 ARG A N 1
ATOM 737 C CA . ARG A 1 94 ? 7.476 5.714 -12.444 1.00 91.31 94 ARG A CA 1
ATOM 738 C C . ARG A 1 94 ? 7.460 4.674 -13.561 1.00 91.31 94 ARG A C 1
ATOM 740 O O . ARG A 1 94 ? 6.774 3.679 -13.431 1.00 91.31 94 ARG A O 1
ATOM 747 N N . GLU A 1 95 ? 8.220 4.872 -14.635 1.00 91.25 95 GLU A N 1
ATOM 748 C CA . GLU A 1 95 ? 8.245 3.916 -15.761 1.00 91.25 95 GLU A CA 1
ATOM 749 C C . GLU A 1 95 ? 8.760 2.533 -15.318 1.00 91.25 95 GLU A C 1
ATOM 751 O O . GLU A 1 95 ? 8.057 1.529 -15.413 1.00 91.25 95 GLU A O 1
ATOM 756 N N . ILE A 1 96 ? 9.962 2.494 -14.728 1.00 91.19 96 ILE A N 1
ATOM 757 C CA . ILE A 1 96 ? 10.596 1.255 -14.240 1.00 91.19 96 ILE A CA 1
ATOM 758 C C . ILE A 1 96 ? 9.883 0.712 -12.989 1.00 91.19 96 ILE A C 1
ATOM 760 O O . ILE A 1 96 ? 9.776 -0.495 -12.804 1.00 91.19 96 ILE A O 1
ATOM 764 N N . LEU A 1 97 ? 9.391 1.604 -12.124 1.00 91.69 97 LEU A N 1
ATOM 765 C CA . LEU A 1 97 ? 8.780 1.267 -10.828 1.00 91.69 97 LEU A CA 1
ATOM 766 C C . LEU A 1 97 ? 7.245 1.236 -10.879 1.00 91.69 97 LEU A C 1
ATOM 768 O O . LEU A 1 97 ? 6.593 1.338 -9.833 1.00 91.69 97 LEU A O 1
ATOM 772 N N . SER A 1 98 ? 6.672 1.163 -12.080 1.00 89.38 98 SER A N 1
ATOM 773 C CA . SER A 1 98 ? 5.226 1.245 -12.330 1.00 89.38 98 SER A CA 1
ATOM 774 C C . SER A 1 98 ? 4.471 0.101 -11.664 1.00 89.38 98 SER A C 1
ATOM 776 O O . SER A 1 98 ? 3.354 0.293 -11.197 1.00 89.38 98 SER A O 1
ATOM 778 N N . MET A 1 99 ? 5.102 -1.072 -11.577 1.00 91.62 99 MET A N 1
ATOM 779 C CA . MET A 1 99 ? 4.498 -2.282 -11.016 1.00 91.62 99 MET A CA 1
ATOM 780 C C . MET A 1 99 ? 4.635 -2.386 -9.489 1.00 91.62 99 MET A C 1
ATOM 782 O O . MET A 1 99 ? 3.965 -3.210 -8.865 1.00 91.62 99 MET A O 1
ATOM 786 N N . ASN A 1 100 ? 5.471 -1.556 -8.850 1.00 90.94 100 ASN A N 1
ATOM 787 C CA . ASN A 1 100 ? 5.613 -1.582 -7.392 1.00 90.94 100 ASN A CA 1
ATOM 788 C C . ASN A 1 100 ? 4.281 -1.207 -6.729 1.00 90.94 100 ASN A C 1
ATOM 790 O O . ASN A 1 100 ? 3.766 -0.110 -6.957 1.00 90.94 100 ASN A O 1
ATOM 794 N N . GLY A 1 101 ? 3.780 -2.093 -5.868 1.00 89.31 101 GLY A N 1
ATOM 795 C CA . GLY A 1 101 ? 2.490 -1.929 -5.196 1.00 89.31 101 GLY A CA 1
ATOM 796 C C . GLY A 1 101 ? 1.305 -2.560 -5.934 1.00 89.31 101 GLY A C 1
ATOM 797 O O . GLY A 1 101 ? 0.177 -2.431 -5.465 1.00 89.31 101 GLY A O 1
ATOM 798 N N . LEU A 1 102 ? 1.539 -3.210 -7.083 1.00 90.38 102 LEU A N 1
ATOM 799 C CA . LEU A 1 102 ? 0.500 -3.875 -7.883 1.00 90.38 102 LEU A CA 1
ATOM 800 C C . LEU A 1 102 ? 0.680 -5.391 -8.009 1.00 90.38 102 LEU A C 1
ATOM 802 O O . LEU A 1 102 ? -0.302 -6.072 -8.275 1.00 90.38 102 LEU A O 1
ATOM 806 N N . ILE A 1 103 ? 1.902 -5.901 -7.836 1.00 94.38 103 ILE A N 1
ATOM 807 C CA . ILE A 1 103 ? 2.232 -7.324 -7.991 1.00 94.38 103 ILE A CA 1
ATOM 808 C C . ILE A 1 103 ? 2.950 -7.872 -6.757 1.00 94.38 103 ILE A C 1
ATOM 810 O O . ILE A 1 103 ? 3.678 -7.131 -6.078 1.00 94.38 103 ILE A O 1
ATOM 814 N N . ASP A 1 104 ? 2.795 -9.172 -6.507 1.00 94.94 104 ASP A N 1
ATOM 815 C CA . ASP A 1 104 ? 3.681 -9.920 -5.618 1.00 94.94 104 ASP A CA 1
ATOM 816 C C . ASP A 1 104 ? 5.054 -10.082 -6.303 1.00 94.94 104 ASP A C 1
ATOM 818 O O . ASP A 1 104 ? 5.149 -10.687 -7.375 1.00 94.94 104 ASP A O 1
ATOM 822 N N . PRO A 1 105 ? 6.151 -9.567 -5.714 1.00 94.00 105 PRO A N 1
ATOM 823 C CA . PRO A 1 105 ?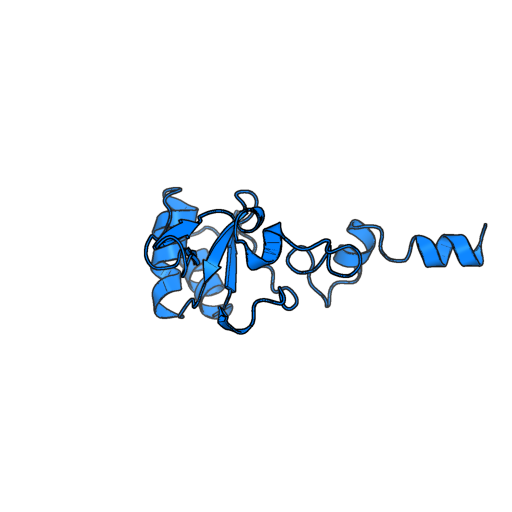 7.486 -9.675 -6.302 1.00 94.00 105 PRO A CA 1
ATOM 824 C C . PRO A 1 105 ? 8.018 -11.118 -6.393 1.00 94.00 105 PRO A C 1
ATOM 826 O O . PRO A 1 105 ? 9.057 -11.340 -7.015 1.00 94.00 105 PRO A O 1
ATOM 829 N N . THR A 1 106 ? 7.357 -12.084 -5.756 1.00 94.69 106 THR A N 1
ATOM 830 C CA . THR A 1 106 ? 7.713 -13.509 -5.743 1.00 94.69 106 THR A CA 1
ATOM 831 C C . THR A 1 106 ? 6.805 -14.373 -6.624 1.00 94.69 106 THR A C 1
ATOM 833 O O . THR A 1 106 ? 7.100 -15.553 -6.820 1.00 94.69 106 THR A O 1
ATOM 836 N N . SER A 1 107 ? 5.758 -13.790 -7.218 1.00 95.81 107 SER A N 1
ATOM 837 C CA . SER A 1 107 ? 4.848 -14.462 -8.150 1.00 95.81 107 SER A CA 1
ATOM 838 C C . SER A 1 107 ? 5.291 -14.239 -9.596 1.00 95.81 107 SER A C 1
ATOM 840 O O . SER A 1 107 ? 5.265 -13.123 -10.121 1.00 95.81 107 SER A O 1
ATOM 842 N N . ILE A 1 108 ? 5.688 -15.318 -10.277 1.00 96.38 108 ILE A N 1
ATOM 843 C CA . ILE A 1 108 ? 5.958 -15.258 -11.721 1.00 96.38 108 ILE A CA 1
ATOM 844 C C . ILE A 1 108 ? 4.675 -14.977 -12.513 1.00 96.38 108 ILE A C 1
ATOM 846 O O . ILE A 1 108 ? 4.724 -14.277 -13.525 1.00 96.38 108 ILE A O 1
ATOM 850 N N . ASP A 1 109 ? 3.538 -15.481 -12.035 1.00 96.75 109 ASP A N 1
ATOM 851 C CA . ASP A 1 109 ? 2.249 -15.349 -12.705 1.00 96.75 109 ASP A CA 1
ATOM 852 C C . ASP A 1 109 ? 1.760 -13.897 -12.675 1.00 96.75 109 ASP A C 1
ATOM 854 O O . ASP A 1 109 ? 1.335 -13.386 -13.710 1.00 96.75 109 ASP A O 1
ATOM 858 N N . ASP A 1 110 ? 1.924 -13.190 -11.550 1.00 95.38 110 ASP A N 1
ATOM 859 C CA . ASP A 1 110 ? 1.629 -11.754 -11.454 1.00 95.38 110 ASP A CA 1
ATOM 860 C C . ASP A 1 110 ? 2.476 -10.959 -12.449 1.00 95.38 110 ASP A C 1
ATOM 862 O O . ASP A 1 110 ? 1.974 -10.079 -13.152 1.00 95.38 110 ASP A O 1
ATOM 866 N N . TYR A 1 111 ? 3.773 -11.280 -12.532 1.00 95.88 111 TYR A N 1
ATOM 867 C CA . TYR A 1 111 ? 4.682 -10.581 -13.431 1.00 95.88 111 TYR A CA 1
ATOM 868 C C . TYR A 1 111 ? 4.316 -10.819 -14.899 1.00 95.88 111 TYR A C 1
ATOM 870 O O . TYR A 1 111 ? 4.306 -9.878 -15.691 1.00 95.88 111 TYR A O 1
ATOM 878 N N . ILE A 1 112 ? 3.960 -12.052 -15.269 1.00 96.88 112 ILE A N 1
ATOM 879 C CA . ILE A 1 112 ? 3.469 -12.377 -16.615 1.00 96.88 112 ILE A CA 1
ATOM 880 C C . ILE A 1 112 ? 2.134 -11.671 -16.893 1.00 96.88 112 ILE A C 1
ATOM 882 O O . ILE A 1 112 ? 1.960 -11.128 -17.986 1.00 96.88 112 ILE A O 1
ATOM 886 N N . ALA A 1 113 ? 1.214 -11.621 -15.924 1.00 95.50 113 ALA A N 1
ATOM 887 C CA . ALA A 1 113 ? -0.104 -11.000 -16.075 1.00 95.50 113 ALA A CA 1
ATOM 888 C C . ALA A 1 113 ? -0.024 -9.505 -16.425 1.00 95.50 113 ALA A C 1
ATOM 890 O O . ALA A 1 113 ? -0.878 -8.993 -17.151 1.00 95.50 113 ALA A O 1
ATOM 891 N N . VAL A 1 114 ? 1.028 -8.815 -15.976 1.00 94.25 114 VAL A N 1
ATOM 892 C CA . VAL A 1 114 ? 1.299 -7.408 -16.323 1.00 94.25 114 VAL A CA 1
ATOM 893 C C . VAL A 1 114 ? 2.192 -7.229 -17.563 1.00 94.25 114 VAL A C 1
ATOM 895 O O . VAL A 1 114 ? 2.650 -6.124 -17.844 1.00 94.25 114 VAL A O 1
ATOM 898 N N . GLY A 1 115 ? 2.441 -8.292 -18.335 1.00 94.81 115 GLY A N 1
ATOM 899 C CA . GLY A 1 115 ? 3.242 -8.255 -19.568 1.00 94.81 115 GLY A CA 1
ATOM 900 C C . GLY A 1 115 ? 4.745 -8.483 -19.368 1.00 94.81 115 GLY A C 1
ATOM 901 O O . GLY A 1 115 ? 5.539 -8.265 -20.292 1.00 94.81 115 GLY A O 1
ATOM 902 N N . GLY A 1 116 ? 5.155 -8.932 -18.180 1.00 95.44 116 GLY A N 1
ATOM 903 C CA . GLY A 1 116 ? 6.519 -9.355 -17.883 1.00 95.44 116 GLY A CA 1
ATOM 904 C C . GLY A 1 116 ? 7.024 -10.412 -18.868 1.00 95.44 116 GLY A C 1
ATOM 905 O O . GLY A 1 116 ? 6.260 -11.190 -19.432 1.00 95.44 116 GLY A O 1
ATOM 906 N N . TYR A 1 117 ? 8.332 -10.401 -19.127 1.00 96.44 117 TYR A N 1
ATOM 907 C CA . TYR A 1 117 ? 9.004 -11.201 -20.167 1.00 96.44 117 TYR A CA 1
ATOM 908 C C . TYR A 1 117 ? 8.575 -10.947 -21.622 1.00 96.44 117 TYR A C 1
ATOM 910 O O . TYR A 1 117 ? 9.244 -11.453 -22.523 1.00 96.44 117 TYR A O 1
ATOM 918 N N . GLY A 1 118 ? 7.568 -10.112 -21.903 1.00 96.94 118 GLY A N 1
ATOM 919 C CA . GLY A 1 118 ? 7.152 -9.812 -23.280 1.00 96.94 118 GLY A CA 1
ATOM 920 C C . GLY A 1 118 ? 8.299 -9.292 -24.159 1.00 96.94 118 GLY A C 1
ATOM 921 O O . GLY A 1 118 ? 8.480 -9.739 -25.290 1.00 96.94 118 GLY A O 1
ATOM 922 N N . ALA A 1 119 ? 9.154 -8.422 -23.610 1.00 96.38 119 ALA A N 1
ATOM 923 C CA . ALA A 1 119 ? 10.340 -7.925 -24.313 1.00 96.38 119 ALA A CA 1
ATOM 924 C C . ALA A 1 119 ? 11.395 -9.018 -24.578 1.00 96.38 119 ALA A C 1
ATOM 926 O O . ALA A 1 119 ? 12.065 -8.981 -25.608 1.00 96.38 119 ALA A O 1
ATOM 927 N N . LEU A 1 120 ? 11.533 -9.995 -23.675 1.00 97.75 120 LEU A N 1
ATOM 928 C CA . LEU A 1 120 ? 12.449 -11.124 -23.856 1.00 97.75 120 LEU A CA 1
ATOM 929 C C . LEU A 1 120 ? 11.974 -12.031 -24.993 1.00 97.75 120 LEU A C 1
ATOM 931 O O . LEU A 1 120 ? 12.776 -12.407 -25.842 1.00 97.75 120 LEU A O 1
ATOM 935 N N . VAL A 1 121 ? 10.677 -12.351 -25.028 1.00 98.00 121 VAL A N 1
ATOM 936 C CA . VAL A 1 121 ? 10.076 -13.138 -26.116 1.00 98.00 121 VAL A CA 1
ATOM 937 C C . VAL A 1 121 ? 10.314 -12.444 -27.453 1.00 98.00 121 VAL A C 1
ATOM 939 O O . VAL A 1 121 ? 10.813 -13.072 -28.383 1.00 98.00 121 VAL A O 1
ATOM 942 N N . LYS A 1 122 ? 10.051 -11.135 -27.519 1.00 98.19 122 LYS A N 1
ATOM 943 C CA . LYS A 1 122 ? 10.307 -10.332 -28.713 1.00 98.19 122 LYS A CA 1
ATOM 944 C C . LYS A 1 122 ? 11.768 -10.407 -29.162 1.00 98.19 122 LYS A C 1
ATOM 946 O O . LYS A 1 122 ? 12.028 -10.729 -30.307 1.00 98.19 122 LYS A O 1
ATOM 951 N N . ALA A 1 123 ? 12.721 -10.179 -28.261 1.00 98.31 123 ALA A N 1
ATOM 952 C CA . ALA A 1 123 ? 14.145 -10.195 -28.602 1.00 98.31 123 ALA A CA 1
ATOM 953 C C . ALA A 1 123 ? 14.665 -11.562 -29.091 1.00 98.31 123 ALA A C 1
ATOM 955 O O . ALA A 1 123 ? 15.689 -11.613 -29.769 1.00 98.31 123 ALA A O 1
ATOM 956 N N . LEU A 1 124 ? 14.011 -12.663 -28.706 1.00 98.12 124 LEU A N 1
ATOM 957 C CA . LEU A 1 124 ? 14.413 -14.019 -29.088 1.00 98.12 124 LEU A CA 1
ATOM 958 C C . LEU A 1 124 ? 13.757 -14.512 -30.384 1.00 98.12 124 LEU A C 1
ATOM 960 O O . LEU A 1 124 ? 14.332 -15.381 -31.041 1.00 98.12 124 LEU A O 1
ATOM 964 N N . TYR A 1 125 ? 12.565 -14.015 -30.724 1.00 97.00 125 TYR A N 1
ATOM 965 C CA . TYR A 1 125 ? 11.719 -14.613 -31.763 1.00 97.00 125 TYR A CA 1
ATOM 966 C C . TYR A 1 125 ? 11.175 -13.633 -32.820 1.00 97.00 125 TYR A C 1
ATOM 968 O O . TYR A 1 125 ? 10.586 -14.105 -33.793 1.00 97.00 125 TYR A O 1
ATOM 976 N N . GLU A 1 126 ? 11.369 -12.317 -32.670 1.00 92.06 126 GLU A N 1
ATOM 977 C CA . GLU A 1 126 ? 11.070 -11.285 -33.687 1.00 92.06 126 GLU A CA 1
ATOM 978 C C . GLU A 1 126 ? 12.354 -10.611 -34.188 1.00 92.06 126 GLU A C 1
ATOM 980 O O . GLU A 1 126 ? 12.466 -10.426 -35.422 1.00 92.06 126 GLU A O 1
#